Protein AF-A0A1U7EWQ6-F1 (afdb_monomer_lite)

InterPro domains:
  IPR045396 Protein of unknown function DUF6517 [PF20127] (1-93)

Radius of gyration: 31.81 Å; chains: 1; bounding box: 61×85×58 Å

Sequence (155 aa):
MGTEELTELLEADYDDISNVEHVEDDELTILEQETTVARYEADAMFEGQELPVYIHISESVETSNDHLVTIGVYPQQVRQQEDPNIEALMTGVIEEADETADDAEDNRDDADDADDEPAEDGSLPEDEDTVDELPEDENLSDDLPDGVDVDISLS

Organism: Natronomonas pharaonis (strain ATCC 35678 / DSM 2160 / CIP 103997 / JCM 8858 / NBRC 14720 / NCIMB 2260 / Gabara) (NCBI:txid348780)

Secondary structure (DSSP, 8-state):
--HHHHHHHHHHH-TTEEEEEEEEEEEEEETTEEEEEEEEEEEEEETTEEEEEEEEEEPPEE-SSSEE--EEEEEGGGHHHHHHHHHHHHHT--SS--GGGG-----------------------------------------------------

pLDDT: mean 74.61, std 18.07, range [41.66, 95.0]

Structure (mmCIF, N/CA/C/O backbone):
data_AF-A0A1U7EWQ6-F1
#
_entry.id   AF-A0A1U7EWQ6-F1
#
loop_
_atom_site.group_PDB
_atom_site.id
_atom_site.type_symbol
_atom_site.label_atom_id
_atom_site.label_alt_id
_atom_site.label_comp_id
_atom_site.label_asym_id
_atom_site.label_entity_id
_atom_site.label_seq_id
_atom_site.pdbx_PDB_ins_code
_atom_site.Cartn_x
_atom_site.Cartn_y
_atom_site.Cartn_z
_atom_site.occupancy
_atom_site.B_iso_or_equiv
_atom_site.auth_seq_id
_atom_site.auth_comp_id
_atom_site.auth_asym_id
_atom_site.auth_atom_id
_atom_site.pdbx_PDB_model_num
ATOM 1 N N . MET A 1 1 ? -1.407 8.738 -13.705 1.00 65.56 1 MET A N 1
ATOM 2 C CA . MET A 1 1 ? -2.199 9.327 -12.605 1.00 65.56 1 MET A CA 1
ATOM 3 C C . MET A 1 1 ? -1.354 9.240 -11.350 1.00 65.56 1 MET A C 1
ATOM 5 O O . MET A 1 1 ? -0.673 8.233 -11.193 1.00 65.56 1 MET A O 1
ATOM 9 N N . GLY A 1 2 ? -1.329 10.304 -10.546 1.00 75.19 2 GLY A N 1
ATOM 10 C CA . GLY A 1 2 ? -0.549 10.349 -9.304 1.00 75.19 2 GLY A CA 1
ATOM 11 C C . GLY A 1 2 ? -1.321 9.758 -8.123 1.00 75.19 2 GLY A C 1
ATOM 12 O O . GLY A 1 2 ? -2.542 9.610 -8.189 1.00 75.19 2 GLY A O 1
ATOM 13 N N . THR A 1 3 ? -0.614 9.447 -7.042 1.00 79.00 3 THR A N 1
ATOM 14 C CA . THR A 1 3 ? -1.160 8.818 -5.826 1.00 79.00 3 THR A CA 1
ATOM 15 C C . THR A 1 3 ? -2.177 9.696 -5.091 1.00 79.00 3 THR A C 1
ATOM 17 O O . THR A 1 3 ? -3.174 9.185 -4.586 1.00 79.00 3 THR A O 1
ATOM 20 N N . GLU A 1 4 ? -1.999 11.020 -5.105 1.00 78.56 4 GLU A N 1
ATOM 21 C CA . GLU A 1 4 ? -2.931 11.980 -4.492 1.00 78.56 4 GLU A CA 1
ATOM 22 C C . GLU A 1 4 ? -4.331 11.916 -5.131 1.00 78.56 4 GLU A C 1
ATOM 24 O O . GLU A 1 4 ? -5.327 11.773 -4.429 1.00 78.56 4 GLU A O 1
ATOM 29 N N . GLU A 1 5 ? -4.410 11.933 -6.467 1.00 75.12 5 GLU A N 1
ATOM 30 C CA . GLU A 1 5 ? -5.682 11.885 -7.213 1.00 75.12 5 GLU A CA 1
ATOM 31 C C . GLU A 1 5 ? -6.408 10.539 -7.012 1.00 75.12 5 GLU A C 1
ATOM 33 O O . GLU A 1 5 ? -7.636 10.478 -6.962 1.00 75.12 5 GLU A O 1
ATOM 38 N N . LEU A 1 6 ? -5.648 9.451 -6.846 1.00 74.62 6 LEU A N 1
ATOM 39 C CA . LEU A 1 6 ? -6.183 8.121 -6.535 1.00 74.62 6 LEU A CA 1
ATOM 40 C C . LEU A 1 6 ? -6.702 8.025 -5.095 1.00 74.62 6 LEU A C 1
ATOM 42 O O . LEU A 1 6 ? -7.674 7.318 -4.836 1.00 74.62 6 LEU A O 1
ATOM 46 N N . THR A 1 7 ? -6.079 8.751 -4.170 1.00 71.62 7 THR A N 1
ATOM 47 C CA . THR A 1 7 ? -6.502 8.806 -2.768 1.00 71.62 7 THR A CA 1
ATOM 48 C C . THR A 1 7 ? -7.826 9.550 -2.624 1.00 71.62 7 THR A C 1
ATOM 50 O O . THR A 1 7 ? -8.734 9.057 -1.959 1.00 71.62 7 THR A O 1
ATOM 53 N N . GLU A 1 8 ? -7.985 10.680 -3.322 1.00 75.31 8 GLU A N 1
ATOM 54 C CA . GLU A 1 8 ? -9.254 11.421 -3.363 1.00 75.31 8 GLU A CA 1
ATOM 55 C C . GLU A 1 8 ? -10.400 10.562 -3.923 1.00 75.31 8 GLU A C 1
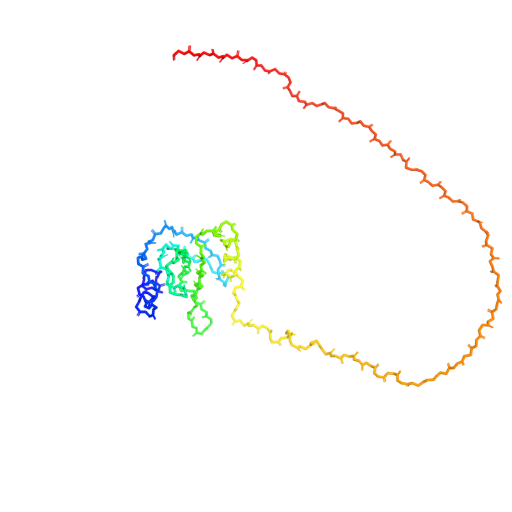ATOM 57 O O . GLU A 1 8 ? -11.538 10.648 -3.459 1.00 75.31 8 GLU A O 1
ATOM 62 N N . LEU A 1 9 ? -10.105 9.707 -4.910 1.00 74.25 9 LEU A N 1
ATOM 63 C CA . LEU A 1 9 ? -11.072 8.752 -5.446 1.00 74.25 9 LEU A CA 1
ATOM 64 C C . LEU A 1 9 ? -11.437 7.681 -4.411 1.00 74.25 9 LEU A C 1
ATOM 66 O O . LEU A 1 9 ? -12.610 7.348 -4.267 1.00 74.25 9 LEU A O 1
ATOM 70 N N . LEU A 1 10 ? -10.454 7.178 -3.659 1.00 74.25 10 LEU A N 1
ATOM 71 C CA . LEU A 1 10 ? -10.684 6.189 -2.610 1.00 74.25 10 LEU A CA 1
ATOM 72 C C . LEU A 1 10 ? -11.589 6.745 -1.501 1.00 74.25 10 LEU A C 1
ATOM 74 O O . LEU A 1 10 ? -12.541 6.073 -1.119 1.00 74.25 10 LEU A O 1
ATOM 78 N N . GLU A 1 11 ? -11.352 7.973 -1.035 1.00 73.56 11 GLU A N 1
ATOM 79 C CA . GLU A 1 11 ? -12.222 8.637 -0.050 1.00 73.56 11 GLU A CA 1
ATOM 80 C C . GLU A 1 11 ? -13.634 8.904 -0.594 1.00 73.56 11 GLU A C 1
ATOM 82 O O . GLU A 1 11 ? -14.615 8.843 0.145 1.00 73.56 11 GLU A O 1
ATOM 87 N N . ALA A 1 12 ? -13.757 9.210 -1.889 1.00 71.12 12 ALA A N 1
ATOM 88 C CA . ALA A 1 12 ? -15.049 9.479 -2.514 1.00 71.12 12 ALA A CA 1
ATOM 89 C C . ALA A 1 12 ? -15.880 8.208 -2.756 1.00 71.12 12 ALA A C 1
ATOM 91 O O . ALA A 1 12 ? -17.108 8.260 -2.664 1.00 71.12 12 ALA A O 1
ATOM 92 N N . ASP A 1 13 ? -15.225 7.094 -3.091 1.00 67.38 13 ASP A N 1
ATOM 93 C CA . ASP A 1 13 ? -15.884 5.829 -3.427 1.00 67.38 13 ASP A CA 1
ATOM 94 C C . ASP A 1 13 ? -16.043 4.887 -2.219 1.00 67.38 13 ASP A C 1
ATOM 96 O O . ASP A 1 13 ? -16.918 4.015 -2.240 1.00 67.38 13 ASP A O 1
ATOM 100 N N . TYR A 1 14 ? -15.257 5.067 -1.150 1.00 69.31 14 TYR A N 1
ATOM 101 C CA . TYR A 1 14 ? -15.342 4.284 0.086 1.00 69.31 14 TYR A CA 1
ATOM 102 C C . TYR A 1 14 ? -15.726 5.170 1.279 1.00 69.31 14 TYR A C 1
ATOM 104 O O . TYR A 1 14 ? -14.869 5.613 2.037 1.00 69.31 14 TYR A O 1
ATOM 112 N N . ASP A 1 15 ? -17.040 5.336 1.495 1.00 67.94 15 ASP A N 1
ATOM 113 C CA . ASP A 1 15 ? -17.655 6.057 2.637 1.00 67.94 15 ASP A CA 1
ATOM 114 C C . ASP A 1 15 ? -17.144 5.597 4.024 1.00 67.94 15 ASP A C 1
ATOM 116 O O . ASP A 1 15 ? -17.310 6.299 5.021 1.00 67.94 15 ASP A O 1
ATOM 120 N N . ASP A 1 16 ? -16.543 4.407 4.100 1.00 81.50 16 ASP A N 1
ATOM 121 C CA . ASP A 1 16 ? -16.010 3.813 5.324 1.00 81.50 16 ASP A CA 1
ATOM 122 C C . ASP A 1 16 ? -14.544 4.198 5.611 1.00 81.50 16 ASP A C 1
ATOM 124 O O . ASP A 1 16 ? -14.025 3.780 6.643 1.00 81.50 16 ASP A O 1
ATOM 128 N N . ILE A 1 17 ? -13.866 4.960 4.742 1.00 83.88 17 ILE A N 1
ATOM 129 C CA . ILE A 1 17 ? -12.485 5.437 4.941 1.00 83.88 17 ILE A CA 1
ATOM 130 C C . ILE A 1 17 ? -12.495 6.952 5.163 1.00 83.88 17 ILE A C 1
ATOM 132 O O . ILE A 1 17 ? -13.148 7.701 4.442 1.00 83.88 17 ILE A O 1
ATOM 136 N N . SER A 1 18 ? -11.765 7.417 6.173 1.00 84.31 18 SER A N 1
ATOM 137 C CA . SER A 1 18 ? -11.685 8.835 6.519 1.00 84.31 18 SER A CA 1
ATOM 138 C C . SER A 1 18 ? -10.322 9.216 7.093 1.00 84.31 18 SER A C 1
ATOM 140 O O . SER A 1 18 ? -9.514 8.348 7.414 1.00 84.31 18 SER A O 1
ATOM 142 N N . ASN A 1 19 ? -10.089 10.524 7.233 1.00 86.94 19 ASN A N 1
ATOM 143 C CA . ASN A 1 19 ? -8.865 11.092 7.802 1.00 86.94 19 ASN A CA 1
ATOM 144 C C . ASN A 1 19 ? -7.593 10.597 7.094 1.00 86.94 19 ASN A C 1
ATOM 146 O O . ASN A 1 19 ? -6.656 10.144 7.745 1.00 86.94 19 ASN A O 1
ATOM 150 N N . VAL A 1 20 ? -7.583 10.643 5.758 1.00 88.81 20 VAL A N 1
ATOM 151 C CA . VAL A 1 20 ? -6.427 10.175 4.999 1.00 88.81 20 VAL A CA 1
ATOM 152 C C . VAL A 1 20 ? -5.297 11.204 5.052 1.00 88.81 20 VAL A C 1
ATOM 154 O O . VAL A 1 20 ? -5.456 12.352 4.634 1.00 88.81 20 VAL A O 1
ATOM 157 N N . GLU A 1 21 ? -4.136 10.786 5.551 1.00 90.00 21 GLU A N 1
ATOM 158 C CA . GLU A 1 21 ? -2.941 11.619 5.678 1.00 90.00 21 GLU A CA 1
ATOM 159 C C . GLU A 1 21 ? -1.741 10.935 5.012 1.00 90.00 21 GLU A C 1
ATOM 161 O O . GLU A 1 21 ? -1.508 9.739 5.178 1.00 90.00 21 GLU A O 1
ATOM 166 N N . HIS A 1 22 ? -0.973 11.692 4.225 1.00 92.50 22 HIS A N 1
ATOM 167 C CA . HIS A 1 22 ? 0.247 11.191 3.583 1.00 92.50 22 HIS A CA 1
ATOM 168 C C . HIS A 1 22 ? 1.364 11.006 4.613 1.00 92.50 22 HIS A C 1
ATOM 170 O O . HIS A 1 22 ? 1.588 11.878 5.455 1.00 92.50 22 HIS A O 1
ATOM 176 N N . VAL A 1 23 ? 2.068 9.876 4.534 1.00 93.81 23 VAL A N 1
ATOM 177 C CA . VAL A 1 23 ? 3.119 9.492 5.485 1.00 93.81 23 VAL A CA 1
ATOM 178 C C . VAL A 1 23 ? 4.488 9.483 4.818 1.00 93.81 23 VAL A C 1
ATOM 180 O O . VAL A 1 23 ? 5.408 10.144 5.303 1.00 93.81 23 VAL A O 1
ATOM 183 N N . GLU A 1 24 ? 4.643 8.701 3.750 1.00 92.69 24 GLU A N 1
ATOM 184 C CA . GLU A 1 24 ? 5.907 8.571 3.025 1.00 92.69 24 GLU A CA 1
ATOM 185 C C . GLU A 1 24 ? 5.700 8.154 1.571 1.00 92.69 24 GLU A C 1
ATOM 187 O O . GLU A 1 24 ? 4.625 7.690 1.198 1.00 92.69 24 GLU A O 1
ATOM 192 N N . ASP A 1 25 ? 6.752 8.325 0.775 1.00 94.00 25 ASP A N 1
ATOM 193 C CA . ASP A 1 25 ? 6.850 7.839 -0.595 1.00 94.00 25 ASP A CA 1
ATOM 194 C C . ASP A 1 25 ? 8.076 6.928 -0.701 1.00 94.00 25 ASP A C 1
ATOM 196 O O . ASP A 1 25 ? 9.165 7.294 -0.246 1.00 94.00 25 ASP A O 1
ATOM 200 N N . ASP A 1 26 ? 7.896 5.780 -1.342 1.00 92.88 26 ASP A N 1
ATOM 201 C CA . ASP A 1 26 ? 8.911 4.766 -1.601 1.00 92.88 26 ASP A CA 1
ATOM 202 C C . ASP A 1 26 ? 8.983 4.445 -3.099 1.00 92.88 26 ASP A C 1
ATOM 204 O O . ASP A 1 26 ? 8.064 4.730 -3.867 1.00 92.88 26 ASP A O 1
ATOM 208 N N . GLU A 1 27 ? 10.087 3.840 -3.532 1.00 94.00 27 GLU A N 1
ATOM 209 C CA . GLU A 1 27 ? 10.278 3.391 -4.915 1.00 94.00 27 GLU A CA 1
ATOM 210 C C . GLU A 1 27 ? 10.166 1.865 -4.975 1.00 94.00 27 GLU A C 1
ATOM 212 O O . GLU A 1 27 ? 10.913 1.146 -4.307 1.00 94.00 27 GLU A O 1
ATOM 217 N N . LEU A 1 28 ? 9.241 1.359 -5.795 1.00 92.94 28 LEU A N 1
ATOM 218 C CA . LEU A 1 28 ? 8.997 -0.071 -5.964 1.00 92.94 28 LEU A CA 1
ATOM 219 C C . LEU A 1 28 ? 9.021 -0.448 -7.449 1.00 92.94 28 LEU A C 1
ATOM 221 O O . LEU A 1 28 ? 8.621 0.328 -8.311 1.00 92.94 28 LEU A O 1
ATOM 225 N N . THR A 1 29 ? 9.494 -1.652 -7.775 1.00 92.69 29 THR A N 1
ATOM 226 C CA . THR A 1 29 ? 9.462 -2.161 -9.155 1.00 92.69 29 THR A CA 1
ATOM 227 C C . THR A 1 29 ? 8.221 -3.021 -9.372 1.00 92.69 29 THR A C 1
ATOM 229 O O . THR A 1 29 ? 8.121 -4.107 -8.807 1.00 92.69 29 THR A O 1
ATOM 232 N N . ILE A 1 30 ? 7.302 -2.564 -10.219 1.00 90.81 30 ILE A N 1
ATOM 233 C CA . ILE A 1 30 ? 6.063 -3.265 -10.581 1.00 90.81 30 ILE A CA 1
ATOM 234 C C . ILE A 1 30 ? 6.073 -3.468 -12.097 1.00 90.81 30 ILE A C 1
ATOM 236 O O . ILE A 1 30 ? 6.323 -2.523 -12.839 1.00 90.81 30 ILE A O 1
ATOM 240 N N . LEU A 1 31 ? 5.835 -4.696 -12.574 1.00 89.88 31 LEU A N 1
ATOM 241 C CA . LEU A 1 31 ? 5.915 -5.037 -14.007 1.00 89.88 31 LEU A CA 1
ATOM 242 C C . LEU A 1 31 ? 7.236 -4.588 -14.663 1.00 89.88 31 LEU A C 1
ATOM 244 O O . LEU A 1 31 ? 7.241 -4.000 -15.743 1.00 89.88 31 LEU A O 1
ATOM 248 N N . GLU A 1 32 ? 8.358 -4.824 -13.973 1.00 87.25 32 GLU A N 1
ATOM 249 C CA . GLU A 1 32 ? 9.711 -4.429 -14.409 1.00 87.25 32 GLU A CA 1
ATOM 250 C C . GLU A 1 32 ? 9.917 -2.906 -14.567 1.00 87.25 32 GLU A C 1
ATOM 252 O O . GLU A 1 32 ? 10.933 -2.465 -15.107 1.00 87.25 32 GLU A O 1
ATOM 257 N N . GLN A 1 33 ? 8.979 -2.094 -14.070 1.00 89.44 33 GLN A N 1
ATOM 258 C CA . GLN A 1 33 ? 9.008 -0.636 -14.123 1.00 89.44 33 GLN A CA 1
ATOM 259 C C . GLN A 1 33 ? 9.130 -0.066 -12.707 1.00 89.44 33 GLN A C 1
ATOM 261 O O . GLN A 1 33 ? 8.372 -0.427 -11.809 1.00 89.44 33 GLN A O 1
ATOM 266 N N . GLU A 1 34 ? 10.101 0.821 -12.503 1.00 92.62 34 GLU A N 1
ATOM 267 C CA . GLU A 1 34 ? 10.252 1.568 -11.252 1.00 92.62 34 GLU A CA 1
ATOM 268 C C . GLU A 1 34 ? 9.131 2.608 -11.149 1.00 92.62 34 GLU A C 1
ATOM 270 O O . GLU A 1 34 ? 8.911 3.393 -12.076 1.00 92.62 34 GLU A O 1
ATOM 275 N N . THR A 1 35 ? 8.393 2.577 -10.043 1.00 92.19 35 THR A N 1
ATOM 276 C CA . THR A 1 35 ? 7.241 3.439 -9.793 1.00 92.19 35 THR A CA 1
ATOM 277 C C . THR A 1 35 ? 7.219 3.906 -8.342 1.00 92.19 35 THR A C 1
ATOM 279 O O . THR A 1 35 ? 7.702 3.206 -7.448 1.00 92.19 35 THR A O 1
ATOM 282 N N . THR A 1 36 ? 6.659 5.091 -8.103 1.00 93.88 36 THR A N 1
ATOM 283 C CA . THR A 1 36 ? 6.491 5.615 -6.747 1.00 93.88 36 THR A CA 1
ATOM 284 C C . THR A 1 36 ? 5.305 4.929 -6.080 1.00 93.88 36 THR A C 1
ATOM 286 O O . THR A 1 36 ? 4.228 4.809 -6.668 1.00 93.88 36 THR A O 1
ATOM 289 N N . VAL A 1 37 ? 5.483 4.508 -4.836 1.00 94.31 37 VAL A N 1
ATOM 290 C CA . VAL A 1 37 ? 4.424 4.019 -3.958 1.00 94.31 37 VAL A CA 1
ATOM 291 C C . VAL A 1 37 ? 4.305 4.985 -2.794 1.00 94.31 37 VAL A C 1
ATOM 293 O O . VAL A 1 37 ? 5.252 5.175 -2.044 1.00 94.31 37 VAL A O 1
ATOM 296 N N . ALA A 1 38 ? 3.137 5.593 -2.635 1.00 94.25 38 ALA A N 1
ATOM 297 C CA . ALA A 1 38 ? 2.854 6.457 -1.500 1.00 94.25 38 ALA A CA 1
ATOM 298 C C . ALA A 1 38 ? 2.138 5.662 -0.409 1.00 94.25 38 ALA A C 1
ATOM 300 O O . ALA A 1 38 ? 1.188 4.917 -0.682 1.00 94.25 38 ALA A O 1
ATOM 301 N N . ARG A 1 39 ? 2.569 5.853 0.837 1.00 94.31 39 ARG A N 1
ATOM 302 C CA . ARG A 1 39 ? 1.893 5.346 2.024 1.00 94.31 39 ARG A CA 1
ATOM 303 C C . ARG A 1 39 ? 1.091 6.450 2.690 1.00 94.31 39 ARG A C 1
ATOM 305 O O . ARG A 1 39 ? 1.612 7.517 3.009 1.00 94.31 39 ARG A O 1
ATOM 312 N N . TYR A 1 40 ? -0.157 6.130 2.989 1.00 93.44 40 TYR A N 1
ATOM 313 C CA . TYR A 1 40 ? -1.083 6.967 3.731 1.00 93.44 40 TYR A CA 1
ATOM 314 C C . TYR A 1 40 ? -1.530 6.266 5.010 1.00 93.44 40 TYR A C 1
ATOM 316 O O . TYR A 1 40 ? -1.614 5.036 5.066 1.00 93.44 40 TYR A O 1
ATOM 324 N N . GLU A 1 41 ? -1.837 7.047 6.035 1.00 94.00 41 GLU A N 1
ATOM 325 C CA . GLU A 1 41 ? -2.596 6.606 7.200 1.00 94.00 41 GLU A CA 1
ATOM 326 C C . GLU A 1 41 ? -4.050 7.041 7.057 1.00 94.00 41 GLU A C 1
ATOM 328 O O . GLU A 1 41 ? -4.327 8.098 6.502 1.00 94.00 41 GLU A O 1
ATOM 333 N N . ALA A 1 42 ? -4.975 6.197 7.505 1.00 92.06 42 ALA A N 1
ATOM 334 C CA . ALA A 1 42 ? -6.402 6.481 7.445 1.00 92.06 42 ALA A CA 1
ATOM 335 C C . ALA A 1 42 ? -7.155 5.729 8.544 1.00 92.06 42 ALA A C 1
ATOM 337 O O . ALA A 1 42 ? -6.676 4.719 9.069 1.00 92.06 42 ALA A O 1
ATOM 338 N N . ASP A 1 43 ? -8.367 6.181 8.834 1.00 91.88 43 ASP A N 1
ATOM 339 C CA . ASP A 1 43 ? -9.314 5.512 9.715 1.00 91.88 43 ASP A CA 1
ATOM 340 C C . ASP A 1 43 ? -10.381 4.806 8.873 1.00 91.88 43 ASP A C 1
ATOM 342 O O . ASP A 1 43 ? -11.117 5.449 8.123 1.00 91.88 43 ASP A O 1
ATOM 346 N N . ALA A 1 44 ? -10.466 3.479 8.994 1.00 89.88 44 ALA A N 1
ATOM 347 C CA . ALA A 1 44 ? -11.437 2.655 8.280 1.00 89.88 44 ALA A CA 1
ATOM 348 C C . ALA A 1 44 ? -12.515 2.104 9.226 1.00 89.88 44 ALA A C 1
ATOM 350 O O . ALA A 1 44 ? -12.226 1.706 10.356 1.00 89.88 44 ALA A O 1
ATOM 351 N N . MET A 1 45 ? -13.762 2.011 8.768 1.00 88.94 45 MET A N 1
ATOM 352 C CA . MET A 1 45 ? -14.848 1.364 9.500 1.00 88.94 45 MET A CA 1
ATOM 353 C C . MET A 1 45 ? -14.936 -0.121 9.124 1.00 88.94 45 MET A C 1
ATOM 355 O O . MET A 1 45 ? -15.251 -0.483 7.995 1.00 88.94 45 MET A O 1
ATOM 359 N N . PHE A 1 46 ? -14.711 -1.007 10.094 1.00 83.19 46 PHE A N 1
ATOM 360 C CA . PHE A 1 46 ? -14.834 -2.453 9.923 1.00 83.19 46 PHE A CA 1
ATOM 361 C C . PHE A 1 46 ? -15.785 -3.030 10.973 1.00 83.19 46 PHE A C 1
ATOM 363 O O . PHE A 1 46 ? -15.597 -2.837 12.172 1.00 83.19 46 PHE A O 1
ATOM 370 N N . GLU A 1 47 ? -16.856 -3.695 10.529 1.00 86.69 47 GLU A N 1
ATOM 371 C CA . GLU A 1 47 ? -17.899 -4.263 11.407 1.00 86.69 47 GLU A CA 1
ATOM 372 C C . GLU A 1 47 ? -18.502 -3.247 12.410 1.00 86.69 47 GLU A C 1
ATOM 374 O O . GLU A 1 47 ? -18.944 -3.599 13.505 1.00 86.69 47 GLU A O 1
ATOM 379 N N . GLY A 1 48 ? -18.547 -1.963 12.028 1.00 86.94 48 GLY A N 1
ATOM 380 C CA . GLY A 1 48 ? -19.036 -0.864 12.871 1.00 86.94 48 GLY A CA 1
ATOM 381 C C . GLY A 1 48 ? -18.033 -0.366 13.917 1.00 86.94 48 GLY A C 1
ATOM 382 O O . GLY A 1 48 ? -18.422 0.354 14.840 1.00 86.94 48 GLY A O 1
ATOM 383 N N . GLN A 1 49 ? -16.763 -0.757 13.801 1.00 88.38 49 GLN A N 1
ATOM 384 C CA . GLN A 1 49 ? -15.660 -0.299 14.638 1.00 88.38 49 GLN A CA 1
ATOM 385 C C . GLN A 1 49 ? -14.649 0.477 13.795 1.00 88.38 49 GLN A C 1
ATOM 387 O O . GLN A 1 49 ? -14.340 0.082 12.677 1.00 88.38 49 GLN A O 1
ATOM 392 N N . GLU A 1 50 ? -14.142 1.578 14.339 1.00 90.69 50 GLU A N 1
ATOM 393 C CA . GLU A 1 50 ? -13.077 2.355 13.706 1.00 90.69 50 GLU A CA 1
ATOM 394 C C . GLU A 1 50 ? -11.740 1.642 13.928 1.00 90.69 50 GLU A C 1
ATOM 396 O O . GLU A 1 50 ? -11.404 1.258 15.057 1.00 90.69 50 GLU A O 1
ATOM 401 N N . LEU A 1 51 ? -11.011 1.416 12.840 1.00 91.44 51 LEU A N 1
ATOM 402 C CA . LEU A 1 51 ? -9.737 0.724 12.813 1.00 91.44 51 LEU A CA 1
ATOM 403 C C . LEU A 1 51 ? -8.727 1.569 12.027 1.00 91.44 51 LEU A C 1
ATOM 405 O O . LEU A 1 51 ? -8.934 1.790 10.834 1.00 91.44 51 LEU A O 1
ATOM 409 N N . PRO A 1 52 ? -7.615 1.993 12.652 1.00 93.56 52 PRO A N 1
ATOM 410 C CA . PRO A 1 52 ? -6.568 2.698 11.933 1.00 93.56 52 PRO A CA 1
ATOM 411 C C . PRO A 1 52 ? -5.852 1.733 10.985 1.00 93.56 52 PRO A C 1
ATOM 413 O O . PRO A 1 52 ? -5.413 0.644 11.386 1.00 93.56 52 PRO A O 1
ATOM 416 N N . VAL A 1 53 ? -5.702 2.147 9.732 1.00 93.69 53 VAL A N 1
ATOM 417 C CA . VAL A 1 53 ? -5.066 1.384 8.654 1.00 93.69 53 VAL A CA 1
ATOM 418 C C . VAL A 1 53 ? -3.915 2.167 8.025 1.00 93.69 53 VAL A C 1
ATOM 420 O O . VAL A 1 53 ? -3.817 3.388 8.161 1.00 93.69 53 VAL A O 1
ATOM 423 N N . TYR A 1 54 ? -3.025 1.440 7.356 1.00 94.69 54 TYR A N 1
ATOM 424 C CA . TYR A 1 54 ? -2.123 1.993 6.355 1.00 94.69 54 TYR A CA 1
ATOM 425 C C . TYR A 1 54 ? -2.612 1.598 4.969 1.00 94.69 54 TYR A C 1
ATOM 427 O O . TYR A 1 54 ? -3.080 0.476 4.763 1.00 94.69 54 TYR A O 1
ATOM 435 N N . ILE A 1 55 ? -2.467 2.523 4.029 1.00 92.19 55 ILE A N 1
ATOM 436 C CA . ILE A 1 55 ? -2.828 2.360 2.627 1.00 92.19 55 ILE A CA 1
ATOM 437 C C . ILE A 1 55 ? -1.567 2.613 1.809 1.00 92.19 55 ILE A C 1
ATOM 439 O O . ILE A 1 55 ? -0.980 3.683 1.908 1.00 92.19 55 ILE A O 1
ATOM 443 N N . HIS A 1 56 ? -1.142 1.636 1.019 1.00 93.56 56 HIS A N 1
ATOM 444 C CA . HIS A 1 56 ? -0.092 1.799 0.016 1.00 93.56 56 HIS A CA 1
ATOM 445 C C . HIS A 1 56 ? -0.753 1.919 -1.347 1.00 93.56 56 HIS A C 1
ATOM 447 O O . HIS A 1 56 ? -1.583 1.076 -1.692 1.00 93.56 56 HIS A O 1
ATOM 453 N N . ILE A 1 57 ? -0.390 2.943 -2.111 1.00 92.12 57 ILE A N 1
ATOM 454 C CA . ILE A 1 57 ? -0.920 3.194 -3.451 1.00 92.12 57 ILE A CA 1
ATOM 455 C C . ILE A 1 57 ? 0.262 3.421 -4.381 1.00 92.12 57 ILE A C 1
ATOM 457 O O . ILE A 1 57 ? 1.058 4.328 -4.144 1.00 92.12 57 ILE A O 1
ATOM 461 N N . SER 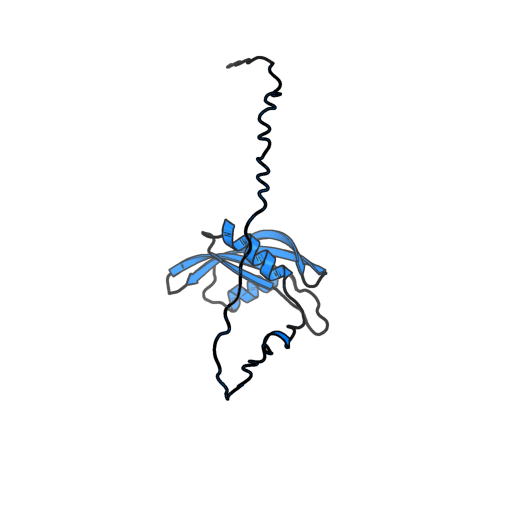A 1 58 ? 0.378 2.614 -5.434 1.00 92.69 58 SER A N 1
ATOM 462 C CA . SER A 1 58 ? 1.355 2.878 -6.492 1.00 92.69 58 SER A CA 1
ATOM 463 C C . SER A 1 58 ? 0.854 3.963 -7.436 1.00 92.69 58 SER A C 1
ATOM 465 O O . SER A 1 58 ? -0.349 4.113 -7.664 1.00 92.69 58 SER A O 1
ATOM 467 N N . GLU A 1 59 ? 1.774 4.672 -8.077 1.00 91.06 59 GLU A N 1
ATOM 468 C CA . GLU A 1 59 ? 1.431 5.382 -9.299 1.00 91.06 59 GLU A CA 1
ATOM 469 C C . GLU A 1 59 ? 0.954 4.398 -10.379 1.00 91.06 59 GLU A C 1
ATOM 471 O O . GLU A 1 59 ? 1.161 3.181 -10.317 1.00 91.06 59 GLU A O 1
ATOM 476 N N . SER A 1 60 ? 0.261 4.938 -11.380 1.00 88.25 60 SER A N 1
ATOM 477 C CA . SER A 1 60 ? -0.209 4.138 -12.506 1.00 88.25 60 SER A CA 1
ATOM 478 C C . SER A 1 60 ? 0.965 3.651 -13.355 1.00 88.25 60 SER A C 1
ATOM 480 O O . SER A 1 60 ? 1.652 4.470 -13.972 1.00 88.25 60 SER A O 1
ATOM 482 N N . VAL A 1 61 ? 1.127 2.339 -13.460 1.00 88.25 61 VAL A N 1
ATOM 483 C CA . VAL A 1 61 ? 2.096 1.681 -14.338 1.00 88.25 61 VAL A CA 1
ATOM 484 C C . VAL A 1 61 ? 1.439 1.390 -15.685 1.00 88.25 61 VAL A C 1
ATOM 486 O O . VAL A 1 61 ? 0.282 0.972 -15.746 1.00 88.25 61 VAL A O 1
ATOM 489 N N . GLU A 1 62 ? 2.144 1.651 -16.784 1.00 86.62 62 GLU A N 1
ATOM 490 C CA . GLU A 1 62 ? 1.640 1.344 -18.123 1.00 86.62 62 GLU A CA 1
ATOM 491 C C . GLU A 1 62 ? 1.730 -0.161 -18.385 1.00 86.62 62 GLU A C 1
ATOM 493 O O . GLU A 1 62 ? 2.779 -0.776 -18.185 1.00 86.62 62 GLU A O 1
ATOM 498 N N . THR A 1 63 ? 0.628 -0.735 -18.860 1.00 85.38 63 THR A N 1
ATOM 499 C CA . THR A 1 63 ? 0.573 -2.110 -19.365 1.00 85.38 63 THR A CA 1
ATOM 500 C C . THR A 1 63 ? 0.398 -2.107 -20.878 1.00 85.38 63 THR A C 1
ATOM 502 O O . THR A 1 63 ? 0.175 -1.067 -21.505 1.00 85.38 63 THR A O 1
ATOM 505 N N . SER A 1 64 ? 0.425 -3.289 -21.485 1.00 80.94 64 SER A N 1
ATOM 506 C CA . SER A 1 64 ? 0.215 -3.456 -22.927 1.00 80.94 64 SER A CA 1
ATOM 507 C C . SER A 1 64 ? -1.097 -2.848 -23.470 1.00 80.94 64 SER A C 1
ATOM 509 O O . SER A 1 64 ? -1.153 -2.495 -24.650 1.00 80.94 64 SER A O 1
ATOM 511 N N . ASN A 1 65 ? -2.157 -2.735 -22.653 1.00 80.44 65 ASN A N 1
ATOM 512 C CA . ASN A 1 65 ? -3.486 -2.269 -23.090 1.00 80.44 65 ASN A CA 1
ATOM 513 C C . ASN A 1 65 ? -4.160 -1.235 -22.167 1.00 80.44 65 ASN A C 1
ATOM 515 O O . ASN A 1 65 ? -5.151 -0.635 -22.587 1.00 80.44 65 ASN A O 1
ATOM 519 N N . ASP A 1 66 ? -3.680 -1.054 -20.936 1.00 87.50 66 ASP A N 1
ATOM 520 C CA . ASP A 1 66 ? -4.317 -0.210 -19.914 1.00 87.50 66 ASP A CA 1
ATOM 521 C C . ASP A 1 66 ? -3.299 0.315 -18.878 1.00 87.50 66 ASP A C 1
ATOM 523 O O . ASP A 1 66 ? -2.091 0.115 -19.020 1.00 87.50 66 ASP A O 1
ATOM 527 N N . HIS A 1 67 ? -3.774 0.963 -17.817 1.00 86.25 67 HIS A N 1
ATOM 528 C CA . HIS A 1 67 ? -2.991 1.351 -16.649 1.00 86.25 67 HIS A CA 1
ATOM 529 C C . HIS A 1 67 ? -3.261 0.425 -15.459 1.00 86.25 67 HIS A C 1
ATOM 531 O O . HIS A 1 67 ? -4.408 0.102 -15.158 1.00 86.25 67 HIS A O 1
ATOM 537 N N . LEU A 1 68 ? -2.203 0.048 -14.744 1.00 88.00 68 LEU A N 1
ATOM 538 C CA . LEU A 1 68 ? -2.273 -0.752 -13.529 1.00 88.00 68 LEU A CA 1
ATOM 539 C C . LEU A 1 68 ? -1.918 0.097 -12.310 1.00 88.00 68 LEU A C 1
ATOM 541 O O . LEU A 1 68 ?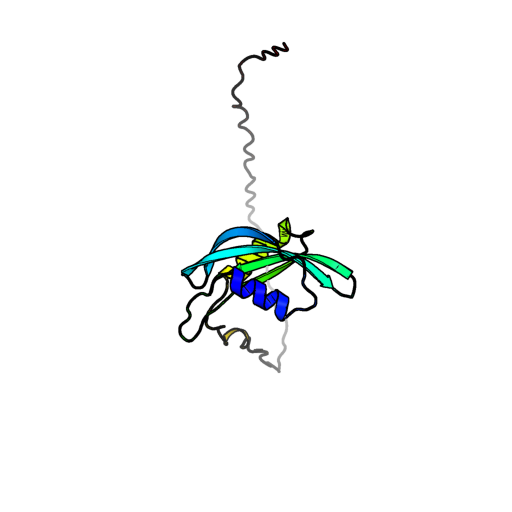 -0.936 0.831 -12.318 1.00 88.00 68 LEU A O 1
ATOM 545 N N . VAL A 1 69 ? -2.716 -0.021 -11.255 1.00 89.31 69 VAL A N 1
ATOM 546 C CA . VAL A 1 69 ? -2.474 0.602 -9.951 1.00 89.31 69 VAL A CA 1
ATOM 547 C C . VAL A 1 69 ? -2.590 -0.492 -8.902 1.00 89.31 69 VAL A C 1
ATOM 549 O O . VAL A 1 69 ? -3.565 -1.245 -8.905 1.00 89.31 69 VAL A O 1
ATOM 552 N N . THR A 1 70 ? -1.620 -0.578 -7.996 1.00 90.69 70 THR A N 1
ATOM 553 C CA . THR A 1 70 ? -1.690 -1.490 -6.853 1.00 90.69 70 THR A CA 1
ATOM 554 C C . THR A 1 70 ? -2.106 -0.735 -5.603 1.00 90.69 70 THR A C 1
ATOM 556 O O . THR A 1 70 ? -1.534 0.312 -5.297 1.00 90.69 70 THR A O 1
ATOM 559 N N . ILE A 1 71 ? -3.078 -1.285 -4.872 1.00 90.75 71 ILE A N 1
ATOM 560 C CA . ILE A 1 71 ? -3.558 -0.740 -3.602 1.00 90.75 71 ILE A CA 1
ATOM 561 C C . ILE A 1 71 ? -3.469 -1.837 -2.543 1.00 90.75 71 ILE A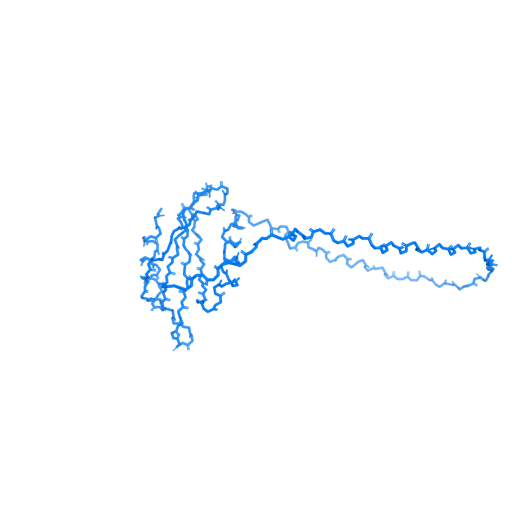 C 1
ATOM 563 O O . ILE A 1 71 ? -4.034 -2.917 -2.719 1.00 90.75 71 ILE A O 1
ATOM 567 N N . GLY A 1 72 ? -2.770 -1.561 -1.446 1.00 91.12 72 GLY A N 1
ATOM 568 C CA . GLY A 1 72 ? -2.657 -2.454 -0.295 1.00 91.12 72 GLY A CA 1
ATOM 569 C C . GLY A 1 72 ? -3.160 -1.767 0.966 1.00 91.12 72 GLY A C 1
ATOM 570 O O . GLY A 1 72 ? -2.656 -0.706 1.316 1.00 91.12 72 GLY A O 1
ATOM 571 N N . VAL A 1 73 ? -4.133 -2.364 1.656 1.00 91.12 73 VAL A N 1
ATOM 572 C CA . VAL A 1 73 ? -4.705 -1.817 2.898 1.00 91.12 73 VAL A CA 1
ATOM 573 C C . VAL A 1 73 ? -4.539 -2.827 4.021 1.00 91.12 73 VAL A C 1
ATOM 575 O O . VAL A 1 73 ? -4.938 -3.981 3.871 1.00 91.12 73 VAL A O 1
ATOM 578 N N . TYR A 1 74 ? -3.980 -2.401 5.152 1.00 92.50 74 TYR A N 1
ATOM 579 C CA . TYR A 1 74 ? -3.795 -3.278 6.309 1.00 92.50 74 TYR A CA 1
ATOM 580 C C . TYR A 1 74 ? -3.861 -2.525 7.651 1.00 92.50 74 TYR A C 1
ATOM 582 O O . TYR A 1 74 ? -3.563 -1.330 7.703 1.00 92.50 74 TYR A O 1
ATOM 590 N N . PRO A 1 75 ? -4.225 -3.190 8.768 1.00 93.56 75 PRO A N 1
ATOM 591 C CA . PRO A 1 75 ? -4.299 -2.542 10.079 1.00 93.56 75 PRO A CA 1
ATOM 592 C C . PRO A 1 75 ? -2.923 -2.122 10.604 1.00 93.56 75 PRO A C 1
ATOM 594 O O . PRO A 1 75 ? -1.968 -2.905 10.585 1.00 93.56 75 PRO A O 1
ATOM 597 N N . GLN A 1 76 ? -2.820 -0.922 11.178 1.00 93.69 76 GLN A N 1
ATOM 598 C CA . GLN A 1 76 ? -1.530 -0.394 11.647 1.00 93.69 76 GLN A CA 1
ATOM 599 C C . GLN A 1 76 ? -0.873 -1.271 12.727 1.00 93.69 76 GLN A C 1
ATOM 601 O O . GLN A 1 76 ? 0.353 -1.341 12.827 1.00 93.69 76 GLN A O 1
ATOM 606 N N . GLN A 1 77 ? -1.672 -1.992 13.523 1.00 93.38 77 GLN A N 1
ATOM 607 C CA . GLN A 1 77 ? -1.183 -2.836 14.619 1.00 93.38 77 GLN A CA 1
ATOM 608 C C . GLN A 1 77 ? -0.333 -4.016 14.130 1.00 93.38 77 GLN A C 1
ATOM 610 O O . GLN A 1 77 ? 0.477 -4.540 14.896 1.00 93.38 77 GLN A O 1
ATOM 615 N N . VAL A 1 78 ? -0.506 -4.436 12.873 1.00 93.94 78 VAL A N 1
ATOM 616 C CA . VAL A 1 78 ? 0.217 -5.566 12.272 1.00 93.94 78 VAL A CA 1
ATOM 617 C C . VAL A 1 78 ? 1.247 -5.132 11.233 1.00 93.94 78 VAL A C 1
ATOM 619 O O . VAL A 1 78 ? 1.840 -5.995 10.595 1.00 93.94 78 VAL A O 1
ATOM 622 N N . ARG A 1 79 ? 1.542 -3.826 11.123 1.00 92.00 79 ARG A N 1
ATOM 623 C CA . ARG A 1 79 ? 2.480 -3.270 10.133 1.00 92.00 79 ARG A CA 1
ATOM 624 C C . ARG A 1 79 ? 3.756 -4.085 9.974 1.00 92.00 79 ARG A C 1
ATOM 626 O O . ARG A 1 79 ? 4.070 -4.495 8.876 1.00 92.00 79 ARG A O 1
ATOM 633 N N . GLN A 1 80 ? 4.466 -4.375 11.062 1.00 92.81 80 GLN A N 1
ATOM 634 C CA . GLN A 1 80 ? 5.756 -5.082 10.988 1.00 92.81 80 GLN A CA 1
ATOM 635 C C . GLN A 1 80 ? 5.683 -6.462 10.307 1.00 92.81 80 GLN A C 1
ATOM 637 O O . GLN A 1 80 ? 6.709 -6.970 9.869 1.00 92.81 80 GLN A O 1
ATOM 642 N N . GLN A 1 81 ? 4.501 -7.082 10.270 1.00 94.38 81 GLN A N 1
ATOM 643 C CA . GLN A 1 81 ? 4.262 -8.354 9.588 1.00 94.38 81 GLN A CA 1
ATOM 644 C C . GLN A 1 81 ? 3.719 -8.141 8.173 1.00 94.38 81 GLN A C 1
ATOM 646 O O . GLN A 1 81 ? 4.128 -8.856 7.267 1.00 94.38 81 GLN A O 1
ATOM 651 N N . GLU A 1 82 ? 2.822 -7.169 7.988 1.00 94.19 82 GLU A N 1
ATOM 652 C CA . GLU A 1 82 ? 2.107 -6.965 6.724 1.00 94.19 82 GLU A CA 1
ATOM 653 C C . GLU A 1 82 ? 2.870 -6.122 5.701 1.00 94.19 82 GLU A C 1
ATOM 655 O O . GLU A 1 82 ? 2.742 -6.381 4.514 1.00 94.19 82 GLU A 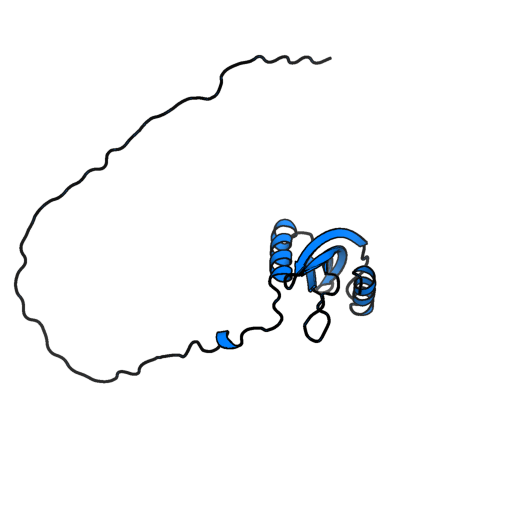O 1
ATOM 660 N N . ASP A 1 83 ? 3.695 -5.168 6.129 1.00 91.31 83 ASP A N 1
ATOM 661 C CA . ASP A 1 83 ? 4.495 -4.297 5.252 1.00 91.31 83 ASP A CA 1
ATOM 662 C C . ASP A 1 83 ? 5.292 -5.098 4.193 1.00 91.31 83 ASP A C 1
ATOM 664 O O . ASP A 1 83 ? 5.038 -4.906 3.002 1.00 91.31 83 ASP A O 1
ATOM 668 N N . PRO A 1 84 ? 6.118 -6.108 4.559 1.00 94.38 84 PRO A N 1
ATOM 669 C CA . PRO A 1 84 ? 6.828 -6.910 3.559 1.00 94.38 84 PRO A CA 1
ATOM 670 C C . PRO A 1 84 ? 5.900 -7.797 2.713 1.00 94.38 84 PRO A C 1
ATOM 672 O O . PRO A 1 84 ? 6.234 -8.134 1.578 1.00 94.38 84 PRO A O 1
ATOM 675 N N . ASN A 1 85 ? 4.740 -8.201 3.244 1.00 95.00 85 ASN A N 1
ATOM 676 C CA . ASN A 1 85 ? 3.772 -9.000 2.489 1.00 95.00 85 ASN A CA 1
ATOM 677 C C . ASN A 1 85 ? 3.110 -8.150 1.402 1.00 95.00 85 ASN A C 1
ATOM 679 O O . ASN A 1 85 ? 2.918 -8.619 0.284 1.00 95.00 85 ASN A O 1
ATOM 683 N N . ILE A 1 86 ? 2.781 -6.899 1.717 1.00 94.50 86 ILE A N 1
ATOM 684 C CA . ILE A 1 86 ? 2.171 -5.958 0.781 1.00 94.50 86 ILE A CA 1
ATOM 685 C C . ILE A 1 86 ? 3.158 -5.599 -0.322 1.00 94.50 86 ILE A C 1
ATOM 687 O O . ILE A 1 86 ? 2.796 -5.692 -1.491 1.00 94.50 86 ILE A O 1
ATOM 691 N N . GLU A 1 87 ? 4.413 -5.302 0.013 1.00 93.25 87 GLU A N 1
ATOM 692 C CA . GLU A 1 87 ? 5.465 -5.096 -0.989 1.00 93.25 87 GLU A CA 1
ATOM 693 C C . GLU A 1 87 ? 5.627 -6.318 -1.908 1.00 93.25 87 GLU A C 1
ATOM 695 O O . GLU A 1 87 ? 5.705 -6.181 -3.133 1.00 93.25 87 GLU A O 1
ATOM 700 N N . ALA A 1 88 ? 5.619 -7.532 -1.347 1.00 94.06 88 ALA A N 1
ATOM 701 C CA . ALA A 1 88 ? 5.694 -8.763 -2.132 1.00 94.06 88 ALA A CA 1
ATOM 702 C C . ALA A 1 88 ? 4.482 -8.940 -3.064 1.00 94.06 88 ALA A C 1
ATOM 704 O O . ALA A 1 88 ? 4.642 -9.362 -4.208 1.00 94.06 88 ALA A O 1
ATOM 705 N N . LEU A 1 89 ? 3.275 -8.595 -2.607 1.00 93.25 89 LEU A N 1
ATOM 706 C CA . LEU A 1 89 ? 2.067 -8.641 -3.434 1.00 93.25 89 LEU A CA 1
ATOM 707 C C . LEU A 1 89 ? 2.091 -7.586 -4.546 1.00 93.25 89 LEU A C 1
ATOM 709 O O . LEU A 1 89 ? 1.694 -7.891 -5.666 1.00 93.25 89 LEU A O 1
ATOM 713 N N . MET A 1 90 ? 2.574 -6.376 -4.260 1.00 92.62 90 MET A N 1
ATOM 714 C CA . MET A 1 90 ? 2.680 -5.289 -5.238 1.00 92.62 90 MET A CA 1
ATOM 715 C C . MET A 1 90 ? 3.714 -5.593 -6.326 1.00 92.62 90 MET A C 1
ATOM 717 O O . MET A 1 90 ? 3.436 -5.421 -7.510 1.00 92.62 90 MET A O 1
ATOM 721 N N . THR A 1 91 ? 4.888 -6.097 -5.939 1.00 92.62 91 THR A N 1
ATOM 722 C CA . THR A 1 91 ? 5.950 -6.486 -6.887 1.00 92.62 91 THR A CA 1
ATOM 723 C C . THR A 1 91 ? 5.644 -7.779 -7.643 1.00 92.62 91 THR A C 1
ATOM 725 O O . THR A 1 91 ? 6.151 -7.981 -8.744 1.00 92.62 91 THR A O 1
ATOM 728 N N . GLY A 1 92 ? 4.811 -8.655 -7.077 1.00 91.31 92 GLY A N 1
ATOM 729 C CA . GLY A 1 92 ? 4.435 -9.943 -7.662 1.00 91.31 92 GLY A CA 1
ATOM 730 C C . GLY A 1 92 ? 3.347 -9.878 -8.736 1.00 91.31 92 GLY A C 1
ATOM 731 O O . GLY A 1 92 ? 2.953 -10.922 -9.257 1.00 91.31 92 GLY A O 1
ATOM 732 N N . VAL A 1 93 ? 2.837 -8.689 -9.061 1.00 89.62 93 VAL A N 1
ATOM 733 C CA . VAL A 1 93 ? 1.816 -8.513 -10.100 1.00 89.62 93 VAL A CA 1
ATOM 734 C C . VAL A 1 93 ? 2.389 -8.852 -11.479 1.00 89.62 93 VAL A C 1
ATOM 736 O O . VAL A 1 93 ? 3.469 -8.395 -11.844 1.00 89.62 93 VAL A O 1
ATOM 739 N N . ILE A 1 94 ? 1.631 -9.626 -12.258 1.00 87.75 94 ILE A N 1
ATOM 740 C CA . ILE A 1 94 ? 1.939 -10.016 -13.641 1.00 87.75 94 ILE A CA 1
ATOM 741 C C . ILE A 1 94 ? 0.757 -9.663 -14.558 1.00 87.75 94 ILE A C 1
ATOM 743 O O . ILE A 1 94 ? -0.390 -9.706 -14.115 1.00 87.75 94 ILE A O 1
ATOM 747 N N . GLU A 1 95 ? 1.015 -9.301 -15.823 1.00 80.56 95 GLU A N 1
ATOM 748 C CA . GLU A 1 95 ? -0.048 -8.892 -16.770 1.00 80.56 95 GLU A CA 1
ATOM 749 C C . GLU A 1 95 ? -0.997 -10.042 -17.157 1.00 80.56 95 GLU A C 1
ATOM 751 O O . GLU A 1 95 ? -2.167 -9.807 -17.453 1.00 80.56 95 GLU A O 1
ATOM 756 N N . GLU A 1 96 ? -0.509 -11.282 -17.150 1.00 77.81 96 GLU A N 1
ATOM 757 C CA . GLU A 1 96 ? -1.271 -12.478 -17.511 1.00 77.81 96 GLU A CA 1
ATOM 758 C C . GLU A 1 96 ? -1.069 -13.537 -16.426 1.00 77.81 96 GLU A C 1
ATOM 760 O O . GLU A 1 96 ? 0.058 -13.953 -16.155 1.00 77.81 96 GLU A O 1
ATOM 765 N N . ALA A 1 97 ? -2.157 -13.965 -15.784 1.00 65.00 97 ALA A N 1
ATOM 766 C CA . ALA A 1 97 ? -2.124 -15.139 -14.924 1.00 65.00 97 ALA A CA 1
ATOM 767 C C . ALA A 1 97 ? -2.083 -16.377 -15.827 1.00 65.00 97 ALA A C 1
ATOM 769 O O . ALA A 1 97 ? -3.031 -16.624 -16.569 1.00 65.00 97 ALA A O 1
ATOM 770 N N . ASP A 1 98 ? -0.981 -17.124 -15.788 1.00 58.50 98 ASP A N 1
ATOM 771 C CA . ASP A 1 98 ? -0.830 -18.369 -16.541 1.00 58.50 98 ASP A CA 1
ATOM 772 C C . ASP A 1 98 ? -1.958 -19.345 -16.147 1.00 58.50 98 ASP A C 1
ATOM 774 O O . ASP A 1 98 ? -2.042 -19.792 -15.001 1.00 58.50 98 ASP A O 1
ATOM 778 N N . GLU A 1 99 ? -2.858 -19.650 -17.087 1.00 58.97 99 GLU A N 1
ATOM 779 C CA . GLU A 1 99 ? -4.024 -20.527 -16.884 1.00 58.97 99 GLU A CA 1
ATOM 780 C C . GLU A 1 99 ? -3.631 -21.995 -16.597 1.00 58.97 99 GLU A C 1
ATOM 782 O O . GLU A 1 99 ? -4.491 -22.847 -16.388 1.00 58.97 99 GLU A O 1
ATOM 787 N N . THR A 1 100 ? -2.336 -22.328 -16.565 1.00 56.50 100 THR A N 1
ATOM 788 C CA . THR A 1 100 ? -1.837 -23.700 -16.366 1.00 56.50 100 THR A CA 1
ATOM 789 C C . THR A 1 100 ? -1.886 -24.215 -14.921 1.00 56.50 100 THR A C 1
ATOM 791 O O . THR A 1 100 ? -1.508 -25.362 -14.675 1.00 56.50 100 THR A O 1
ATOM 794 N N . ALA A 1 101 ? -2.380 -23.435 -13.954 1.00 58.56 101 ALA A N 1
ATOM 795 C CA . ALA A 1 101 ? -2.484 -23.873 -12.557 1.00 58.56 101 ALA A CA 1
ATOM 796 C C . ALA A 1 101 ? -3.665 -24.829 -12.256 1.00 58.56 101 ALA A C 1
ATOM 798 O O . ALA A 1 101 ? -3.716 -25.370 -11.150 1.00 58.56 101 ALA A O 1
ATOM 799 N N . ASP A 1 102 ? -4.577 -25.079 -13.207 1.00 55.12 102 ASP A N 1
ATOM 800 C CA . ASP A 1 102 ? -5.769 -25.928 -13.001 1.00 55.12 102 ASP A CA 1
ATOM 801 C C . ASP A 1 102 ? -5.680 -27.356 -13.594 1.00 55.12 102 ASP A C 1
ATOM 803 O O . ASP A 1 102 ? -6.539 -28.187 -13.302 1.00 55.12 102 ASP A O 1
ATOM 807 N N . ASP A 1 103 ? -4.626 -27.712 -14.340 1.00 50.84 103 ASP A N 1
ATOM 808 C CA . ASP A 1 103 ? -4.464 -29.053 -14.945 1.00 50.84 103 ASP A CA 1
ATOM 809 C C . ASP A 1 103 ? -3.521 -29.969 -14.138 1.00 50.84 103 ASP A C 1
ATOM 811 O O . ASP A 1 103 ? -2.618 -30.629 -14.662 1.00 50.84 103 ASP A O 1
ATOM 815 N N . ALA A 1 104 ? -3.740 -30.068 -12.825 1.00 60.72 104 ALA A N 1
ATOM 816 C CA . ALA A 1 104 ? -3.293 -31.248 -12.085 1.00 60.72 104 ALA A CA 1
ATOM 817 C C . ALA A 1 104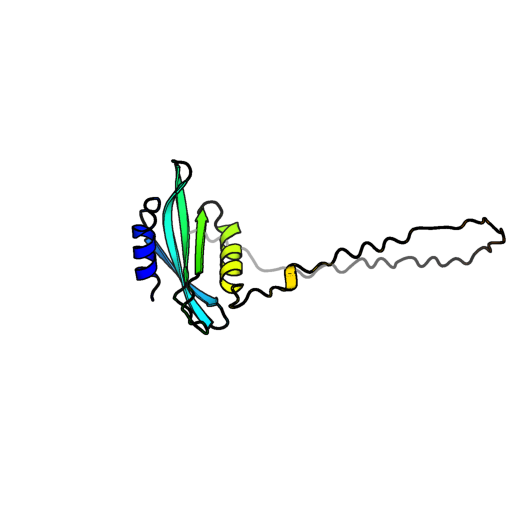 ? -4.259 -32.404 -12.394 1.00 60.72 104 ALA A C 1
ATOM 819 O O . ALA A 1 104 ? -5.133 -32.739 -11.594 1.00 60.72 104 ALA A O 1
ATOM 820 N N . GLU A 1 105 ? -4.115 -32.976 -13.592 1.00 55.81 105 GLU A N 1
ATOM 821 C CA . GLU A 1 105 ? -4.857 -34.147 -14.051 1.00 55.81 105 GLU A CA 1
ATOM 822 C C . GLU A 1 105 ? -4.780 -35.272 -13.004 1.00 55.81 105 GLU A C 1
ATOM 824 O O . GLU A 1 105 ? -3.711 -35.781 -12.650 1.00 55.81 105 GLU A O 1
ATOM 829 N N . ASP A 1 106 ? -5.956 -35.644 -12.500 1.00 54.06 106 ASP A N 1
ATOM 830 C CA . ASP A 1 106 ? -6.226 -36.747 -11.582 1.00 54.06 106 ASP A CA 1
ATOM 831 C C . ASP A 1 106 ? -5.932 -38.075 -12.306 1.00 54.06 106 ASP A C 1
ATOM 833 O O . ASP A 1 106 ? -6.841 -38.775 -12.750 1.00 54.06 106 ASP A O 1
ATOM 837 N N . ASN A 1 107 ? -4.652 -38.428 -12.466 1.00 54.03 107 ASN A N 1
ATOM 838 C CA . ASN A 1 107 ? -4.243 -39.709 -13.042 1.00 54.03 107 ASN A CA 1
ATOM 839 C C . ASN A 1 107 ? -4.410 -40.831 -12.001 1.00 54.03 107 ASN A C 1
ATOM 841 O O . ASN A 1 107 ? -3.443 -41.410 -11.500 1.00 54.03 107 ASN A O 1
ATOM 845 N N . ARG A 1 108 ? -5.664 -41.118 -11.631 1.00 59.25 108 ARG A N 1
ATOM 846 C CA . ARG A 1 108 ? -6.032 -42.385 -10.993 1.00 59.25 108 ARG A CA 1
ATOM 847 C C . ARG A 1 108 ? -6.146 -43.425 -12.096 1.00 59.25 108 ARG A C 1
ATOM 849 O O . ARG A 1 108 ? -7.225 -43.659 -12.632 1.00 59.25 108 ARG A O 1
ATOM 856 N N . ASP A 1 109 ? -5.009 -44.021 -12.434 1.00 54.56 109 ASP A N 1
ATOM 857 C CA . ASP A 1 109 ? -4.975 -45.257 -13.203 1.00 54.56 109 ASP A CA 1
ATOM 858 C C . ASP A 1 109 ? -5.691 -46.350 -12.396 1.00 54.56 109 ASP A C 1
ATOM 860 O O . ASP A 1 109 ? -5.160 -46.927 -11.443 1.00 54.56 109 ASP A O 1
ATOM 864 N N . ASP A 1 110 ? -6.943 -46.579 -12.778 1.00 57.28 110 ASP A N 1
ATOM 865 C CA . ASP A 1 110 ? -7.780 -47.717 -12.422 1.00 57.28 110 ASP A CA 1
ATOM 866 C C . ASP A 1 110 ? -7.139 -48.984 -13.023 1.00 57.28 110 ASP A C 1
ATOM 868 O O . ASP A 1 110 ? -7.433 -49.402 -14.145 1.00 57.28 110 ASP A O 1
ATOM 872 N N . ALA A 1 111 ? -6.176 -49.559 -12.302 1.00 62.06 111 ALA A N 1
ATOM 873 C CA . ALA A 1 111 ? -5.634 -50.882 -12.586 1.00 62.06 111 ALA A CA 1
ATOM 874 C C . ALA A 1 111 ? -6.318 -51.903 -11.672 1.00 62.06 111 ALA A C 1
ATOM 876 O O . ALA A 1 111 ? -5.792 -52.300 -10.631 1.00 62.06 111 ALA A O 1
ATOM 877 N N . ASP A 1 112 ? -7.521 -52.288 -12.083 1.00 52.97 112 ASP A N 1
ATOM 878 C CA . ASP A 1 112 ? -8.215 -53.470 -11.594 1.00 52.97 112 ASP A CA 1
ATOM 879 C C . ASP A 1 112 ? -7.587 -54.741 -12.210 1.00 52.97 112 ASP A C 1
ATOM 881 O O . ASP A 1 112 ? -7.294 -54.796 -13.407 1.00 52.97 112 ASP A O 1
ATOM 885 N N . ASP A 1 113 ? -7.500 -55.769 -11.366 1.00 51.75 113 ASP A N 1
ATOM 886 C CA . ASP A 1 113 ? -7.500 -57.211 -11.670 1.00 51.75 113 ASP A CA 1
ATOM 887 C C . ASP A 1 113 ? -6.171 -58.015 -11.715 1.00 51.75 113 ASP A C 1
ATOM 889 O O . ASP A 1 113 ? -5.423 -57.993 -12.690 1.00 51.75 113 ASP A O 1
ATOM 893 N N . ALA A 1 114 ? -6.012 -58.804 -10.633 1.00 55.41 114 ALA A N 1
ATOM 894 C CA . ALA A 1 114 ? -5.500 -60.185 -10.497 1.00 55.41 114 ALA A CA 1
ATOM 895 C C . ALA A 1 114 ? -4.070 -60.517 -11.002 1.00 55.41 114 ALA A C 1
ATOM 897 O O . ALA A 1 114 ? -3.666 -60.187 -12.105 1.00 55.41 114 ALA A O 1
ATOM 898 N N . ASP A 1 115 ? -3.215 -61.227 -10.262 1.00 50.09 115 ASP A N 1
ATOM 899 C CA . ASP A 1 115 ? -3.424 -62.569 -9.710 1.00 50.09 115 ASP A CA 1
ATOM 900 C C . ASP A 1 115 ? -2.300 -62.910 -8.703 1.00 50.09 115 ASP A C 1
ATOM 902 O O . ASP A 1 115 ? -1.227 -62.302 -8.691 1.00 50.09 115 ASP A O 1
ATOM 906 N N . ASP A 1 116 ? -2.600 -63.890 -7.864 1.00 54.94 116 ASP A N 1
ATOM 907 C CA . ASP A 1 116 ? -1.856 -64.439 -6.736 1.00 54.94 116 ASP A CA 1
ATOM 908 C C . ASP A 1 116 ? -0.656 -65.295 -7.205 1.00 54.94 116 ASP A C 1
ATOM 910 O O . ASP A 1 116 ? -0.633 -65.783 -8.332 1.00 54.94 116 ASP A O 1
ATOM 914 N N . GLU A 1 117 ? 0.363 -65.456 -6.355 1.00 58.47 117 GLU A N 1
ATOM 915 C CA . GLU A 1 117 ? 0.899 -66.762 -5.907 1.00 58.47 117 GLU A CA 1
ATOM 916 C C . GLU A 1 117 ? 2.156 -66.548 -5.013 1.00 58.47 117 GLU A C 1
ATOM 918 O O . GLU A 1 117 ? 2.926 -65.599 -5.218 1.00 58.47 117 GLU A O 1
ATOM 923 N N . PRO A 1 118 ? 2.387 -67.404 -3.994 1.00 53.03 118 PRO A N 1
ATOM 924 C CA . PRO A 1 118 ? 3.257 -67.101 -2.860 1.00 53.03 118 PRO A CA 1
ATOM 925 C C . PRO A 1 118 ? 4.676 -67.704 -2.921 1.00 53.03 118 PRO A C 1
ATOM 927 O O . PRO A 1 118 ? 4.941 -68.707 -3.572 1.00 53.03 118 PRO A O 1
ATOM 930 N N . ALA A 1 119 ? 5.549 -67.061 -2.134 1.00 54.75 119 ALA A N 1
ATOM 931 C CA . ALA A 1 119 ? 6.781 -67.497 -1.459 1.00 54.75 119 ALA A CA 1
ATOM 932 C C . ALA A 1 119 ? 7.590 -68.701 -1.996 1.00 54.75 119 ALA A C 1
ATOM 934 O O . ALA A 1 119 ? 7.189 -69.850 -1.835 1.00 54.75 119 ALA A O 1
ATOM 935 N N . GLU A 1 120 ? 8.847 -68.429 -2.375 1.00 49.38 120 GLU A N 1
ATOM 936 C CA . GLU A 1 120 ? 9.962 -69.369 -2.197 1.00 49.38 120 GLU A CA 1
ATOM 937 C C . GLU A 1 120 ? 11.102 -68.705 -1.404 1.00 49.38 120 GLU A C 1
ATOM 939 O O . GLU A 1 120 ? 11.587 -67.615 -1.707 1.00 49.38 120 GLU A O 1
ATOM 944 N N . ASP A 1 121 ? 11.436 -69.420 -0.338 1.00 50.16 121 ASP A N 1
ATOM 945 C CA . ASP A 1 121 ? 12.486 -69.291 0.663 1.00 50.16 121 ASP A CA 1
ATOM 946 C C . ASP A 1 121 ? 13.901 -69.410 0.063 1.00 50.16 121 ASP A C 1
ATOM 948 O O . ASP A 1 121 ? 14.103 -70.124 -0.919 1.00 50.16 121 ASP A O 1
ATOM 952 N N . GLY A 1 122 ? 14.902 -68.781 0.694 1.00 41.66 122 GLY A N 1
ATOM 953 C CA . GLY A 1 122 ? 16.291 -69.178 0.446 1.00 41.66 122 GLY A CA 1
ATOM 954 C C . GLY A 1 122 ? 17.389 -68.131 0.613 1.00 41.66 122 GLY A C 1
ATOM 955 O O . GLY A 1 122 ? 17.955 -67.671 -0.372 1.00 41.66 122 GLY A O 1
ATOM 956 N N . SER A 1 123 ? 17.801 -67.937 1.870 1.00 48.28 123 SER A N 1
ATOM 957 C CA . SER A 1 123 ? 19.208 -67.775 2.296 1.00 48.28 123 SER A CA 1
ATOM 958 C C . SER A 1 123 ? 19.849 -66.375 2.342 1.00 48.28 123 SER A C 1
ATOM 960 O O . SER A 1 123 ? 20.265 -65.795 1.343 1.00 48.28 123 SER A O 1
ATOM 962 N N . LEU A 1 124 ? 20.062 -65.931 3.588 1.00 55.38 124 LEU A N 1
ATOM 963 C CA . LEU A 1 124 ? 21.094 -64.981 4.024 1.00 55.38 124 LEU A CA 1
ATOM 964 C C . LEU A 1 124 ? 22.506 -65.584 3.868 1.00 55.38 124 LEU A C 1
ATOM 966 O O . LEU A 1 124 ? 22.678 -66.798 4.012 1.00 55.38 124 LEU A O 1
ATOM 970 N N . PRO A 1 125 ? 23.514 -64.733 3.638 1.00 55.00 125 PRO A N 1
ATOM 971 C CA . PRO A 1 125 ? 24.638 -64.613 4.580 1.00 55.00 125 PRO A CA 1
ATOM 972 C C . PRO A 1 125 ? 24.791 -63.139 5.012 1.00 55.00 125 PRO A C 1
ATOM 974 O O . PRO A 1 125 ? 24.615 -62.237 4.199 1.00 55.00 125 PRO A O 1
ATOM 977 N N . GLU A 1 126 ? 24.833 -62.812 6.305 1.00 47.47 126 GLU A N 1
ATOM 978 C CA . GLU A 1 126 ? 25.983 -62.902 7.231 1.00 47.47 126 GLU A CA 1
ATOM 979 C C . GLU A 1 126 ? 27.215 -62.109 6.754 1.00 47.47 126 GLU A C 1
ATOM 981 O O . GLU A 1 126 ? 27.971 -62.564 5.899 1.00 47.47 126 GLU A O 1
ATOM 986 N N . ASP A 1 127 ? 27.325 -60.921 7.370 1.00 44.91 127 ASP A N 1
ATOM 987 C CA . ASP A 1 127 ? 28.522 -60.200 7.825 1.00 44.91 127 ASP A CA 1
ATOM 988 C C . ASP A 1 127 ? 29.544 -59.712 6.791 1.00 44.91 127 ASP A C 1
ATOM 990 O O . ASP A 1 127 ? 30.178 -60.513 6.124 1.00 44.91 127 ASP A O 1
ATOM 994 N N . GLU A 1 128 ? 29.788 -58.392 6.768 1.00 52.28 128 GLU A N 1
ATOM 995 C CA . GLU A 1 128 ? 31.074 -57.828 7.217 1.00 52.28 128 GLU A CA 1
ATOM 996 C C . GLU A 1 128 ? 30.856 -56.415 7.794 1.00 52.28 128 GLU A C 1
ATOM 998 O O . GLU A 1 128 ? 30.285 -55.527 7.158 1.00 52.28 128 GLU A O 1
ATOM 1003 N N . ASP A 1 129 ? 31.309 -56.242 9.035 1.00 49.09 129 ASP A N 1
ATOM 1004 C CA . ASP A 1 129 ? 31.450 -54.991 9.769 1.00 49.09 129 ASP A CA 1
ATOM 1005 C C . ASP A 1 129 ? 32.141 -53.884 8.959 1.00 49.09 129 ASP A C 1
ATOM 1007 O O . ASP A 1 129 ? 33.239 -54.059 8.427 1.00 49.09 129 ASP A O 1
ATOM 1011 N N . THR A 1 130 ? 31.594 -52.670 8.998 1.00 45.03 130 THR A N 1
ATOM 1012 C CA . THR A 1 130 ? 32.445 -51.473 9.008 1.00 45.03 130 THR A CA 1
ATOM 1013 C C . THR A 1 130 ? 31.823 -50.413 9.906 1.00 45.03 130 THR A C 1
ATOM 1015 O O . THR A 1 130 ? 31.025 -49.577 9.492 1.00 45.03 130 THR A O 1
ATOM 1018 N N . VAL A 1 131 ? 32.192 -50.501 11.181 1.00 53.53 131 VAL A N 1
ATOM 1019 C CA . VAL A 1 131 ? 32.273 -49.358 12.087 1.00 53.53 131 VAL A CA 1
ATOM 1020 C C . VAL A 1 131 ? 33.265 -48.355 11.500 1.00 53.53 131 VAL A C 1
ATOM 1022 O O . VAL A 1 131 ? 34.450 -48.660 11.410 1.00 53.53 131 VAL A O 1
ATOM 1025 N N . ASP A 1 132 ? 32.799 -47.169 11.120 1.00 48.62 132 ASP A N 1
ATOM 1026 C CA . ASP A 1 132 ? 33.677 -46.003 11.014 1.00 48.62 132 ASP A CA 1
ATOM 1027 C C . ASP A 1 132 ? 33.134 -44.936 11.968 1.00 48.62 132 ASP A C 1
ATOM 1029 O O . ASP A 1 132 ? 32.140 -44.251 11.716 1.00 48.62 132 ASP A O 1
ATOM 1033 N N . GLU A 1 133 ? 33.738 -44.942 13.154 1.00 51.34 133 GLU A N 1
ATOM 1034 C CA . GLU A 1 133 ? 33.608 -43.931 14.192 1.00 51.34 133 GLU A CA 1
ATOM 1035 C C . GLU A 1 133 ? 34.089 -42.570 13.672 1.00 51.34 133 GLU A C 1
ATOM 1037 O O . GLU A 1 133 ? 35.110 -42.449 12.998 1.00 51.34 133 GLU A O 1
ATOM 1042 N N . LEU A 1 134 ? 33.337 -41.540 14.049 1.00 58.28 134 LEU A N 1
ATOM 1043 C CA . LEU A 1 134 ? 33.657 -40.125 13.890 1.00 58.28 134 LEU A CA 1
ATOM 1044 C C . LEU A 1 134 ? 35.048 -39.795 14.462 1.00 58.28 134 LEU A C 1
ATOM 1046 O O . LEU A 1 134 ? 35.384 -40.284 15.541 1.00 58.28 134 LEU A O 1
ATOM 1050 N N . PRO A 1 135 ? 35.774 -38.818 13.900 1.00 59.78 135 PRO A N 1
ATOM 1051 C CA . PRO A 1 135 ? 36.541 -37.911 14.728 1.00 59.78 135 PRO A CA 1
ATOM 1052 C C . PRO A 1 135 ? 35.658 -36.728 15.138 1.00 59.78 135 PRO A C 1
ATOM 1054 O O . PRO A 1 135 ? 35.223 -35.916 14.319 1.00 59.78 135 PRO A O 1
ATOM 1057 N N . GLU A 1 136 ? 35.411 -36.656 16.441 1.00 50.59 136 GLU A N 1
ATOM 1058 C CA . GLU A 1 136 ? 35.199 -35.407 17.161 1.00 50.59 136 GLU A CA 1
ATOM 1059 C C . GLU A 1 136 ? 36.441 -34.525 16.955 1.00 50.59 136 GLU A C 1
ATOM 1061 O O . GLU A 1 136 ? 37.544 -34.932 17.320 1.00 50.59 136 GLU A O 1
ATOM 1066 N N . ASP A 1 137 ? 36.282 -33.329 16.389 1.00 47.53 137 ASP A N 1
ATOM 1067 C CA . ASP A 1 137 ? 37.304 -32.284 16.493 1.00 47.53 137 ASP A CA 1
ATOM 1068 C C . ASP A 1 137 ? 36.732 -31.152 17.351 1.00 47.53 137 ASP A C 1
ATOM 1070 O O . ASP A 1 137 ? 35.990 -30.273 16.904 1.00 47.53 137 ASP A O 1
ATOM 1074 N N . GLU A 1 138 ? 37.018 -31.267 18.646 1.00 49.31 138 GLU A N 1
ATOM 1075 C CA . GLU A 1 138 ? 36.975 -30.165 19.589 1.00 49.31 138 GLU A CA 1
ATOM 1076 C C . GLU A 1 138 ? 38.171 -29.225 19.358 1.00 49.31 138 GLU A C 1
ATOM 1078 O O . GLU A 1 138 ? 39.296 -29.679 19.173 1.00 49.31 138 GLU A O 1
ATOM 1083 N N . ASN A 1 139 ? 37.925 -27.927 19.572 1.00 46.47 139 ASN A N 1
ATOM 1084 C CA . ASN A 1 139 ? 38.867 -26.804 19.712 1.00 46.47 139 ASN A CA 1
ATOM 1085 C C . ASN A 1 139 ? 39.309 -26.052 18.447 1.00 46.47 139 ASN A C 1
ATOM 1087 O O . ASN A 1 139 ? 40.312 -26.377 17.820 1.00 46.47 139 ASN A O 1
ATOM 1091 N N . LEU A 1 140 ? 38.784 -24.828 18.318 1.00 46.50 140 LEU A N 1
ATOM 1092 C CA . LEU A 1 140 ? 39.645 -23.689 18.646 1.00 46.50 140 LEU A CA 1
ATOM 1093 C C . LEU A 1 140 ? 38.842 -22.544 19.279 1.00 46.50 140 LEU A C 1
ATOM 1095 O O . LEU A 1 140 ? 38.007 -21.894 18.655 1.00 46.50 140 LEU A O 1
ATOM 1099 N N . SER A 1 141 ? 39.109 -22.357 20.562 1.00 48.69 141 SER A N 1
ATOM 1100 C CA . SER A 1 141 ? 38.850 -21.175 21.366 1.00 48.69 141 SER A CA 1
ATOM 1101 C C . SER A 1 141 ? 39.671 -19.963 20.893 1.00 48.69 141 SER A C 1
ATOM 1103 O O . SER A 1 141 ? 40.738 -20.123 20.307 1.00 48.69 141 SER A O 1
ATOM 1105 N N . ASP A 1 142 ? 39.180 -18.779 21.275 1.00 48.47 142 ASP A N 1
ATOM 1106 C CA . ASP A 1 142 ? 39.935 -17.536 21.509 1.00 48.47 142 ASP A CA 1
ATOM 1107 C C . ASP A 1 142 ? 40.510 -16.768 20.300 1.00 48.47 142 ASP A C 1
ATOM 1109 O O . ASP A 1 142 ? 41.578 -17.091 19.793 1.00 48.47 142 ASP A O 1
ATOM 1113 N N . ASP A 1 143 ? 39.844 -15.665 19.925 1.00 51.69 143 ASP A N 1
ATOM 1114 C CA . ASP A 1 143 ? 40.516 -14.358 19.778 1.00 51.69 143 ASP A CA 1
ATOM 1115 C C . ASP A 1 143 ? 39.472 -13.220 19.850 1.00 51.69 143 ASP A C 1
ATOM 1117 O O . ASP A 1 143 ? 38.969 -12.707 18.848 1.00 51.69 143 ASP A O 1
ATOM 1121 N N . LEU A 1 144 ? 39.076 -12.862 21.075 1.00 59.66 144 LEU A N 1
ATOM 1122 C CA . LEU A 1 144 ? 38.541 -11.530 21.357 1.00 59.66 144 LEU A CA 1
ATOM 1123 C C . LEU A 1 144 ? 39.748 -10.628 21.652 1.00 59.66 144 LEU A C 1
ATOM 1125 O O . LEU A 1 144 ? 40.554 -10.992 22.509 1.00 59.66 144 LEU A O 1
ATOM 1129 N N . PRO A 1 145 ? 39.898 -9.455 21.012 1.00 64.44 145 PRO A N 1
ATOM 1130 C CA . PRO A 1 145 ? 40.950 -8.530 21.397 1.00 64.44 145 PRO A CA 1
ATOM 1131 C C . PRO A 1 145 ? 40.652 -7.943 22.784 1.00 64.44 145 PRO A C 1
ATOM 1133 O O . PRO A 1 145 ? 39.748 -7.126 22.965 1.00 64.44 145 PRO A O 1
ATOM 1136 N N . ASP A 1 146 ? 41.452 -8.371 23.756 1.00 51.62 146 ASP A N 1
ATOM 1137 C CA . ASP A 1 146 ? 41.572 -7.788 25.086 1.00 51.62 146 ASP A CA 1
ATOM 1138 C C . ASP A 1 146 ? 42.352 -6.460 25.005 1.00 51.62 146 ASP A C 1
ATOM 1140 O O . ASP A 1 146 ? 43.510 -6.420 24.578 1.00 51.62 146 ASP A O 1
ATOM 1144 N N . GLY A 1 147 ? 41.720 -5.371 25.451 1.00 46.22 147 GLY A N 1
ATOM 1145 C CA . GLY A 1 147 ? 42.391 -4.122 25.819 1.00 46.22 147 GLY A CA 1
ATOM 1146 C C . GLY A 1 147 ? 41.938 -2.879 25.049 1.00 46.22 147 GLY A C 1
ATOM 1147 O O . GLY A 1 147 ? 42.325 -2.664 23.904 1.00 46.22 147 GLY A O 1
ATOM 1148 N N . VAL A 1 148 ? 41.222 -1.972 25.719 1.00 48.66 148 VAL A N 1
ATOM 1149 C CA . VAL A 1 148 ? 41.848 -0.816 26.396 1.00 48.66 148 VAL A CA 1
ATOM 1150 C C . VAL A 1 148 ? 40.777 0.003 27.143 1.00 48.66 148 VAL A C 1
ATOM 1152 O O . VAL A 1 148 ? 39.710 0.308 26.623 1.00 48.66 148 VAL A O 1
ATOM 1155 N N . ASP A 1 149 ? 41.133 0.292 28.392 1.00 50.97 149 ASP A N 1
ATOM 1156 C CA . ASP A 1 149 ? 40.595 1.141 29.458 1.00 50.97 149 ASP A CA 1
ATOM 1157 C C . ASP A 1 149 ? 39.269 1.919 29.328 1.00 50.97 149 ASP A C 1
ATOM 1159 O O . ASP A 1 149 ? 39.036 2.769 28.472 1.00 50.97 149 ASP A O 1
ATOM 1163 N N . VAL A 1 150 ? 38.480 1.710 30.384 1.00 51.62 150 VAL A N 1
ATOM 1164 C CA . VAL A 1 150 ? 37.474 2.599 30.970 1.00 51.62 150 VAL A CA 1
ATOM 1165 C C . VAL A 1 150 ? 38.068 3.984 31.279 1.00 51.62 150 VAL A C 1
ATOM 1167 O O . VAL A 1 150 ? 38.992 4.082 32.081 1.00 51.62 150 VAL A O 1
ATOM 1170 N N . ASP A 1 151 ? 37.437 5.056 30.789 1.00 51.88 151 ASP A N 1
ATOM 1171 C CA . ASP A 1 151 ? 37.389 6.338 31.509 1.00 51.88 151 ASP A CA 1
ATOM 1172 C C . ASP A 1 151 ? 35.935 6.815 31.613 1.00 51.88 151 ASP A C 1
ATOM 1174 O O . ASP A 1 151 ? 35.323 7.329 30.677 1.00 51.88 151 ASP A O 1
ATOM 1178 N N . ILE A 1 152 ? 35.366 6.586 32.792 1.00 52.56 152 ILE A N 1
ATOM 1179 C CA . ILE A 1 152 ? 34.130 7.205 33.261 1.00 52.56 152 ILE A CA 1
ATOM 1180 C C . ILE A 1 152 ? 34.437 8.621 33.761 1.00 52.56 152 ILE A C 1
ATOM 1182 O O . ILE A 1 152 ? 34.520 8.858 34.965 1.00 52.56 152 ILE A O 1
ATOM 1186 N N . SER A 1 153 ? 34.561 9.590 32.859 1.00 57.47 153 SER A N 1
ATOM 1187 C CA . SER A 1 153 ? 34.501 10.999 33.256 1.00 57.47 153 SER A CA 1
ATOM 1188 C C . SER A 1 153 ? 33.048 11.477 33.271 1.00 57.47 153 SER A C 1
ATOM 1190 O O . SER A 1 153 ? 32.508 11.943 32.271 1.00 57.47 153 SER A O 1
ATOM 1192 N N . LEU A 1 154 ? 32.415 11.365 34.445 1.00 51.66 154 LEU A N 1
ATOM 1193 C CA . LEU A 1 154 ? 31.318 12.249 34.835 1.00 51.66 154 LEU A CA 1
ATOM 1194 C C . LEU A 1 154 ? 31.895 13.644 35.102 1.00 51.66 154 LEU A C 1
ATOM 1196 O O . LEU A 1 154 ? 32.760 13.804 35.967 1.00 51.66 154 LEU A O 1
ATOM 1200 N N . SER A 1 155 ? 31.373 14.661 34.426 1.00 58.47 155 SER A N 1
ATOM 1201 C CA . SER A 1 155 ? 31.354 16.051 34.903 1.00 58.47 155 SER A CA 1
ATOM 1202 C C . SER A 1 155 ? 30.185 16.796 34.285 1.00 58.47 155 SER A C 1
ATOM 1204 O O . SER A 1 155 ? 30.000 16.666 33.056 1.00 58.47 155 SER A O 1
#

Foldseek 3Di:
DDPVVVVVVCVVVAVQKDDKDWDDWDWAQAPNDIWIKTKIWIWGQDPNDTFIKIKIWTDWDDDPPDTDIQIDIDGPVCCVPCVVVSSCVRNVDDPDDPPPPPPPPPPPPPDDDDDDDDDDDDDDDDDDDDDDDDDDDDDDDDDDDDDDDDDPDDD